Protein AF-A0A9D4G5Y7-F1 (afdb_monomer)

Nearest PDB structures (foldseek):
  6qii-assembly1_B  TM=4.828E-01  e=4.500E-01  Methanosarcina barkeri MS
  6qgr-assembly1_B  TM=4.785E-01  e=5.483E-01  Methanosarcina barkeri MS
  5fs8-assembly1_A  TM=4.066E-01  e=1.288E-01  Homo sapiens
  5kvi-assembly1_A  TM=4.137E-01  e=1.470E-01  Homo sapiens
  8d3j-assembly2_B  TM=4.091E-01  e=2.182E-01  Homo sapiens

Sequence (80 aa):
MTRNRILRQGKVLRSQNLFVREDLTPLNLEVFMSVKRKMKDEVKSVWSRNGYISYKDTRDVVHHVEWDDYQHWLDLPWPK

pLDDT: mean 72.73, std 9.73, range [46.03, 87.81]

Secondary structure (DSSP, 8-state):
--HHHHHHHHHHHHTTTEEE-S---HHHHHHHHHHHHHSTTTEEEEEEETTEEEEEETT--EEEEEGGGHHHHHH-----

Structure (mmCIF, N/CA/C/O backbone):
data_AF-A0A9D4G5Y7-F1
#
_entry.id   AF-A0A9D4G5Y7-F1
#
loop_
_atom_site.group_PDB
_atom_site.id
_atom_site.type_symbol
_atom_site.label_atom_id
_atom_site.label_alt_id
_atom_site.label_comp_id
_atom_site.label_asym_id
_atom_site.label_entity_id
_atom_site.label_seq_id
_atom_site.pdbx_PDB_ins_code
_atom_site.Cartn_x
_atom_site.Cartn_y
_atom_site.Cartn_z
_atom_site.occupancy
_atom_site.B_iso_or_equiv
_atom_site.auth_seq_id
_atom_site.auth_comp_id
_atom_site.auth_asym_id
_atom_site.auth_atom_id
_atom_site.pdbx_PDB_model_num
ATOM 1 N N . MET A 1 1 ? 14.365 6.482 -13.106 1.00 58.78 1 MET A N 1
ATOM 2 C CA . MET A 1 1 ? 14.272 6.826 -11.664 1.00 58.78 1 MET A CA 1
ATOM 3 C C . MET A 1 1 ? 15.601 6.442 -11.004 1.00 58.78 1 MET A C 1
ATOM 5 O O . MET A 1 1 ? 16.104 5.381 -11.329 1.00 58.78 1 MET A O 1
ATOM 9 N N . THR A 1 2 ? 16.231 7.281 -10.172 1.00 69.56 2 THR A N 1
ATOM 10 C CA . THR A 1 2 ? 17.562 6.984 -9.584 1.00 69.56 2 THR A CA 1
ATOM 11 C C . THR A 1 2 ? 17.467 6.171 -8.283 1.00 69.56 2 THR A C 1
ATOM 13 O O . THR A 1 2 ? 16.513 6.327 -7.520 1.00 69.56 2 THR A O 1
ATOM 16 N N . ARG A 1 3 ? 18.479 5.343 -7.976 1.00 64.12 3 ARG A N 1
ATOM 17 C CA . ARG A 1 3 ? 18.530 4.451 -6.790 1.00 64.12 3 ARG A CA 1
ATOM 18 C C . ARG A 1 3 ? 18.249 5.163 -5.456 1.00 64.12 3 ARG A C 1
ATOM 20 O O . ARG A 1 3 ? 17.473 4.673 -4.641 1.00 64.12 3 ARG A O 1
ATOM 27 N N . ASN A 1 4 ? 18.808 6.358 -5.254 1.00 70.62 4 ASN A N 1
ATOM 28 C CA . ASN A 1 4 ? 18.573 7.166 -4.047 1.00 70.62 4 ASN A CA 1
ATOM 29 C C . ASN A 1 4 ? 17.107 7.609 -3.902 1.00 70.62 4 ASN A C 1
ATOM 31 O O . ASN A 1 4 ? 16.582 7.688 -2.791 1.00 70.62 4 ASN A O 1
ATOM 35 N N . ARG A 1 5 ? 16.424 7.863 -5.024 1.00 70.06 5 ARG A N 1
ATOM 36 C CA . ARG A 1 5 ? 15.008 8.248 -5.045 1.00 70.06 5 ARG A CA 1
ATOM 37 C C . ARG A 1 5 ? 14.110 7.071 -4.657 1.00 70.06 5 ARG A C 1
ATOM 39 O O . ARG A 1 5 ? 13.188 7.271 -3.872 1.00 70.06 5 ARG A O 1
ATOM 46 N N . ILE A 1 6 ? 14.443 5.862 -5.116 1.00 66.50 6 ILE A N 1
ATOM 47 C CA . ILE A 1 6 ? 13.756 4.612 -4.746 1.00 66.50 6 ILE A CA 1
ATOM 48 C C . ILE A 1 6 ? 13.893 4.344 -3.242 1.00 66.50 6 ILE A C 1
ATOM 50 O O . ILE A 1 6 ? 12.895 4.124 -2.560 1.00 66.50 6 ILE A O 1
ATOM 54 N N . LEU A 1 7 ? 15.107 4.446 -2.688 1.00 70.06 7 LEU A N 1
ATOM 55 C CA . LEU A 1 7 ? 15.343 4.243 -1.251 1.00 70.06 7 LEU A CA 1
ATOM 56 C C . LEU A 1 7 ? 14.580 5.254 -0.385 1.00 70.06 7 LEU A C 1
ATOM 58 O O . LEU A 1 7 ? 14.006 4.888 0.644 1.00 70.06 7 LEU A O 1
ATOM 62 N N . ARG A 1 8 ? 14.550 6.525 -0.806 1.00 77.00 8 ARG A N 1
ATOM 63 C CA . ARG A 1 8 ? 13.801 7.579 -0.112 1.00 77.00 8 ARG A CA 1
ATOM 64 C C . ARG A 1 8 ? 12.294 7.320 -0.170 1.00 77.00 8 ARG A C 1
ATOM 66 O O . ARG A 1 8 ? 11.642 7.396 0.868 1.00 77.00 8 ARG A O 1
ATOM 73 N N . GLN A 1 9 ? 11.754 6.961 -1.336 1.00 72.50 9 GLN A N 1
ATOM 74 C CA . GLN A 1 9 ? 10.339 6.605 -1.472 1.00 72.50 9 GLN A CA 1
ATOM 75 C C . GLN A 1 9 ? 9.982 5.368 -0.647 1.00 72.50 9 GLN A C 1
ATOM 77 O O . GLN A 1 9 ? 9.012 5.408 0.099 1.00 72.50 9 GLN A O 1
ATOM 82 N N . GLY A 1 10 ? 10.808 4.321 -0.657 1.00 72.56 10 GLY A N 1
ATOM 83 C CA . GLY A 1 10 ? 10.593 3.131 0.167 1.00 72.56 10 GLY A CA 1
ATOM 84 C C . GLY A 1 10 ? 10.567 3.417 1.675 1.00 72.56 10 GLY A C 1
ATOM 85 O O . GLY A 1 10 ? 9.873 2.730 2.422 1.00 72.56 10 GLY A O 1
ATOM 86 N N . LYS A 1 11 ? 11.299 4.427 2.168 1.00 77.56 11 LYS A N 1
ATOM 87 C CA . LYS A 1 11 ? 11.189 4.872 3.573 1.00 77.56 11 LYS A CA 1
ATOM 88 C C . LYS A 1 11 ? 9.853 5.569 3.851 1.00 77.56 11 LYS A C 1
ATOM 90 O O . LYS A 1 11 ? 9.212 5.251 4.847 1.00 77.56 11 LYS A O 1
ATOM 95 N N . VAL A 1 12 ? 9.422 6.468 2.964 1.00 80.75 12 VAL A N 1
ATOM 96 C CA . VAL A 1 12 ? 8.131 7.170 3.086 1.00 80.75 12 VAL A CA 1
ATOM 97 C C . VAL A 1 12 ? 6.969 6.178 3.053 1.00 80.75 12 VAL A C 1
ATOM 99 O O . VAL A 1 12 ? 6.091 6.230 3.906 1.00 80.75 12 VAL A O 1
ATOM 102 N N . LEU A 1 13 ? 7.001 5.219 2.133 1.00 74.62 13 LEU A N 1
ATOM 103 C CA . LEU A 1 13 ? 5.994 4.166 2.028 1.00 74.62 13 LEU A CA 1
ATOM 104 C C . LEU A 1 13 ? 5.924 3.312 3.299 1.00 74.62 13 LEU A C 1
ATOM 106 O O . LEU A 1 13 ? 4.839 3.098 3.830 1.00 74.62 13 LEU A O 1
ATOM 110 N N . ARG A 1 14 ? 7.068 2.924 3.872 1.00 78.06 14 ARG A N 1
ATOM 111 C CA . ARG A 1 14 ? 7.090 2.162 5.130 1.00 78.06 14 ARG A CA 1
AT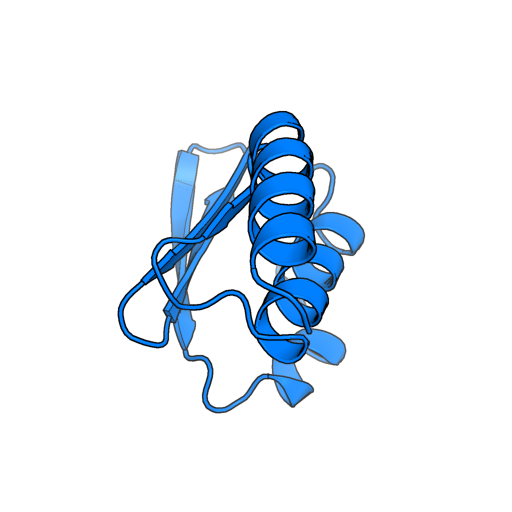OM 112 C C . ARG A 1 14 ? 6.497 2.924 6.310 1.00 78.06 14 ARG A C 1
ATOM 114 O O . ARG A 1 14 ? 5.763 2.326 7.084 1.00 78.06 14 ARG A O 1
ATOM 121 N N . SER A 1 15 ? 6.726 4.238 6.411 1.00 79.88 15 SER A N 1
ATOM 122 C CA . SER A 1 15 ? 6.049 5.073 7.427 1.00 79.88 15 SER A CA 1
ATOM 123 C C . SER A 1 15 ? 4.526 5.135 7.259 1.0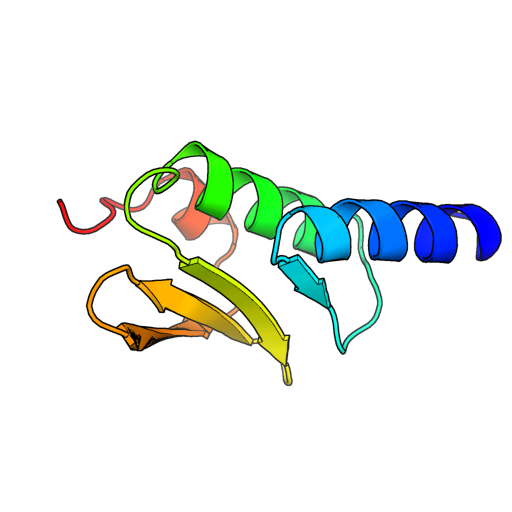0 79.88 15 SER A C 1
ATOM 125 O O . SER A 1 15 ? 3.813 5.582 8.148 1.00 79.88 15 SER A O 1
ATOM 127 N N . GLN A 1 16 ? 4.029 4.678 6.112 1.00 76.25 16 GLN A N 1
ATOM 128 C CA . GLN A 1 16 ? 2.624 4.624 5.751 1.00 76.25 16 GLN A CA 1
ATOM 129 C C . GLN A 1 16 ? 2.071 3.189 5.719 1.00 76.25 16 GLN A C 1
ATOM 131 O O . GLN A 1 16 ? 1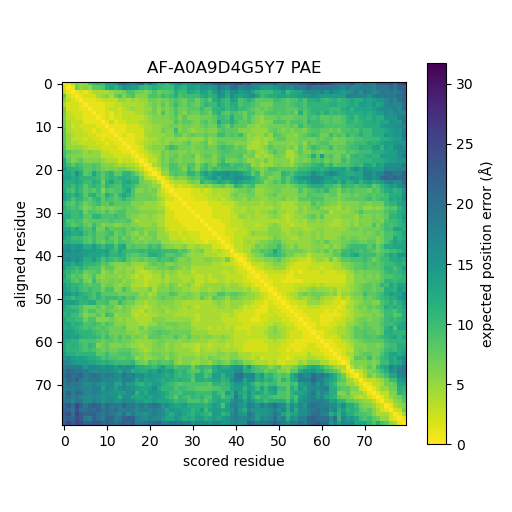.001 2.984 5.151 1.00 76.25 16 GLN A O 1
ATOM 136 N N . ASN A 1 17 ? 2.788 2.215 6.297 1.00 74.25 17 ASN A N 1
ATOM 137 C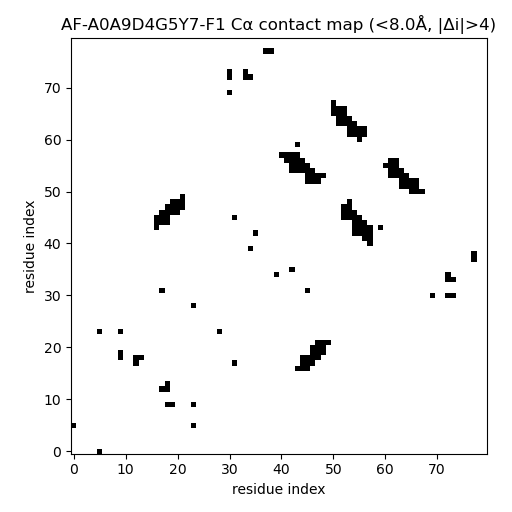 CA . ASN A 1 17 ? 2.477 0.778 6.259 1.00 74.25 17 ASN A CA 1
ATOM 138 C C . ASN A 1 17 ? 2.422 0.168 4.844 1.00 74.25 17 ASN A C 1
ATOM 140 O O . ASN A 1 17 ? 1.757 -0.845 4.617 1.00 74.25 17 ASN A O 1
ATOM 144 N N . LEU A 1 18 ? 3.144 0.765 3.893 1.00 74.12 18 LEU A N 1
ATOM 145 C CA . LEU A 1 18 ? 3.306 0.261 2.532 1.00 74.12 18 LEU A CA 1
ATOM 146 C C . LEU A 1 18 ? 4.704 -0.356 2.378 1.00 74.12 18 LEU A C 1
ATOM 148 O O . LEU A 1 18 ? 5.723 0.313 2.577 1.00 74.12 18 LEU A O 1
ATOM 152 N N . PHE A 1 19 ? 4.767 -1.635 2.016 1.00 74.75 19 PHE A N 1
ATOM 153 C CA . PHE A 1 19 ? 6.013 -2.396 1.923 1.00 74.75 19 PHE A CA 1
ATOM 154 C C . PHE A 1 19 ? 6.208 -2.951 0.514 1.00 74.75 19 PHE A C 1
ATOM 156 O O . PHE A 1 19 ? 5.417 -3.743 0.029 1.00 74.75 19 PHE A O 1
ATOM 163 N N . VAL A 1 20 ? 7.307 -2.604 -0.143 1.00 69.44 20 VAL A N 1
ATOM 164 C CA . VAL A 1 20 ? 7.598 -3.108 -1.493 1.00 69.44 20 VAL A CA 1
ATOM 165 C C . VAL A 1 20 ? 8.767 -4.081 -1.395 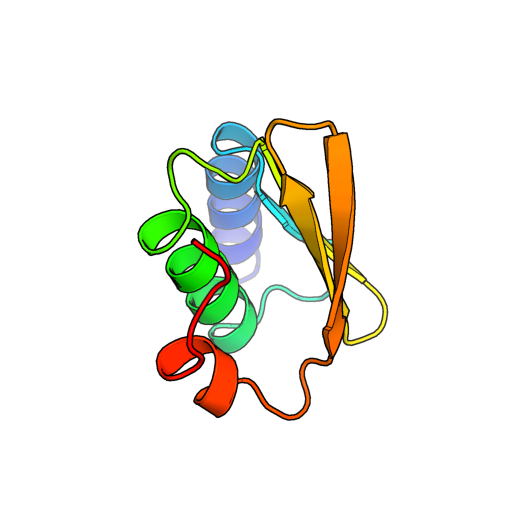1.00 69.44 20 VAL A C 1
ATOM 167 O O . VAL A 1 20 ? 9.829 -3.698 -0.898 1.00 69.44 20 VAL A O 1
ATOM 170 N N . ARG A 1 21 ? 8.562 -5.346 -1.792 1.00 65.88 21 ARG A N 1
ATOM 171 C CA . ARG A 1 21 ? 9.642 -6.352 -1.865 1.00 65.88 21 ARG A CA 1
ATOM 172 C C . ARG A 1 21 ? 10.240 -6.504 -3.264 1.00 65.88 21 ARG A C 1
ATOM 174 O O . ARG A 1 21 ? 11.356 -6.999 -3.363 1.00 65.88 21 ARG A O 1
ATOM 181 N N . GLU A 1 22 ? 9.524 -6.088 -4.302 1.00 66.12 22 GLU A N 1
ATOM 182 C CA . GLU A 1 22 ? 10.019 -6.052 -5.684 1.00 66.12 22 GLU A CA 1
ATOM 183 C C . GLU A 1 22 ? 10.623 -4.691 -6.044 1.00 66.12 22 GLU A C 1
ATOM 185 O O . GLU A 1 22 ? 10.603 -3.754 -5.238 1.00 66.12 22 GLU A O 1
ATOM 190 N N . ASP A 1 23 ? 11.152 -4.565 -7.263 1.00 65.44 23 ASP A N 1
ATOM 191 C CA . ASP A 1 23 ? 11.591 -3.274 -7.775 1.00 65.44 23 ASP A CA 1
ATOM 192 C C . ASP A 1 23 ? 10.432 -2.269 -7.753 1.00 65.44 23 ASP A C 1
ATOM 194 O O . ASP A 1 23 ? 9.309 -2.525 -8.195 1.00 65.44 23 ASP A O 1
ATOM 198 N N . LEU A 1 24 ? 10.705 -1.097 -7.183 1.00 63.66 24 LEU A N 1
ATOM 199 C CA . LEU A 1 24 ? 9.737 -0.019 -7.036 1.00 63.66 24 LEU A CA 1
ATOM 200 C C . LEU A 1 24 ? 9.566 0.676 -8.389 1.00 63.66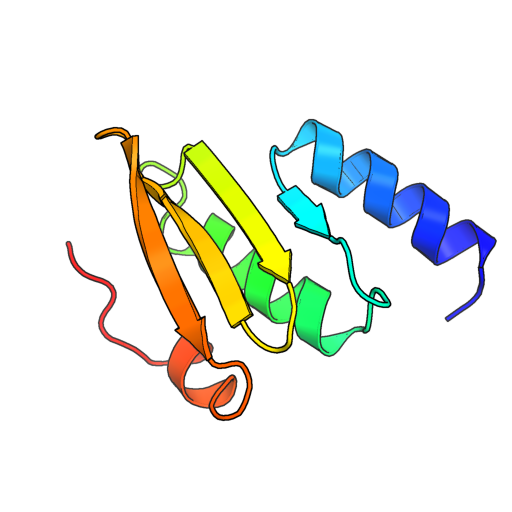 24 LEU A C 1
ATOM 202 O O . LEU A 1 24 ? 10.182 1.710 -8.662 1.00 63.66 24 LEU A O 1
ATOM 206 N N . THR A 1 25 ? 8.770 0.073 -9.269 1.00 69.69 25 THR A N 1
ATOM 207 C CA . THR A 1 25 ? 8.398 0.699 -10.535 1.00 69.69 25 THR A CA 1
ATOM 208 C C . THR A 1 25 ? 7.426 1.860 -10.267 1.00 69.69 25 THR A C 1
ATOM 210 O O . THR A 1 25 ? 6.722 1.867 -9.248 1.00 69.69 25 THR A O 1
ATOM 213 N N . PRO A 1 26 ? 7.367 2.870 -11.156 1.00 69.38 26 PRO A N 1
ATOM 214 C CA . PRO A 1 26 ? 6.347 3.917 -11.085 1.00 69.38 26 PRO A CA 1
ATOM 215 C C . PRO A 1 26 ? 4.923 3.354 -10.998 1.00 69.38 26 PRO A C 1
ATOM 217 O O . PRO A 1 26 ? 4.115 3.870 -10.230 1.00 69.38 26 PRO A O 1
ATOM 220 N N . LEU A 1 27 ? 4.662 2.268 -11.731 1.00 67.31 27 LEU A N 1
ATOM 221 C CA . LEU A 1 27 ? 3.369 1.596 -11.784 1.00 67.31 27 LEU A CA 1
ATOM 222 C C . LEU A 1 27 ? 2.970 1.039 -10.414 1.00 67.31 27 LEU A C 1
ATOM 224 O O . LEU A 1 27 ? 1.888 1.327 -9.915 1.00 67.31 27 LEU A O 1
ATOM 228 N N . ASN A 1 28 ? 3.881 0.331 -9.747 1.00 70.12 28 ASN A N 1
ATOM 229 C CA . ASN A 1 28 ? 3.610 -0.268 -8.439 1.00 70.12 28 ASN A CA 1
ATOM 230 C C . ASN A 1 28 ? 3.237 0.807 -7.429 1.00 70.12 28 ASN A C 1
ATOM 232 O O . ASN A 1 28 ? 2.250 0.680 -6.709 1.00 70.12 28 ASN A O 1
ATOM 236 N N . LEU A 1 29 ? 4.023 1.887 -7.405 1.00 73.19 29 LEU A N 1
ATOM 237 C CA . LEU A 1 29 ? 3.786 3.029 -6.534 1.00 73.19 29 LEU A CA 1
ATOM 238 C C . LEU A 1 29 ? 2.390 3.625 -6.752 1.00 73.19 29 LEU A C 1
ATOM 240 O O . LEU A 1 29 ? 1.709 3.946 -5.779 1.00 73.19 29 LEU A O 1
ATOM 244 N N . GLU A 1 30 ? 1.963 3.768 -8.003 1.00 76.06 30 GLU A N 1
ATOM 245 C CA . GLU A 1 30 ? 0.648 4.305 -8.347 1.00 76.06 30 GLU A CA 1
ATOM 246 C C . GLU A 1 30 ? -0.496 3.391 -7.890 1.00 76.06 30 GLU A C 1
ATOM 248 O O . GLU A 1 30 ? -1.468 3.874 -7.296 1.00 76.06 30 GLU A O 1
ATOM 253 N N . VAL A 1 31 ? -0.353 2.075 -8.067 1.00 72.44 31 VAL A N 1
ATOM 254 C CA . VAL A 1 31 ? -1.342 1.102 -7.586 1.00 72.44 31 VAL A CA 1
ATOM 255 C C . VAL A 1 31 ? -1.408 1.112 -6.054 1.00 72.44 31 VAL A C 1
ATOM 257 O O . VAL A 1 31 ? -2.494 1.260 -5.494 1.00 72.44 31 VAL A O 1
ATOM 260 N N . PHE A 1 32 ? -0.267 1.081 -5.352 1.00 77.19 32 PHE A N 1
ATOM 261 C CA . PHE A 1 32 ? -0.215 1.179 -3.883 1.00 77.19 32 PHE A CA 1
ATOM 262 C C . PHE A 1 32 ? -0.917 2.431 -3.351 1.00 77.19 32 PHE A C 1
ATOM 264 O O . PHE A 1 32 ? -1.691 2.369 -2.392 1.00 77.19 32 PHE A O 1
ATOM 271 N N . MET A 1 33 ? -0.642 3.581 -3.966 1.00 77.62 33 MET A N 1
ATOM 272 C CA . MET A 1 33 ? -1.253 4.848 -3.571 1.00 77.62 33 MET A CA 1
ATOM 273 C C . MET A 1 33 ? -2.756 4.856 -3.856 1.00 77.62 33 MET A C 1
ATOM 275 O O . MET A 1 33 ? -3.517 5.443 -3.088 1.00 77.62 33 MET A O 1
ATOM 279 N N . SER A 1 34 ? -3.203 4.183 -4.916 1.00 77.50 34 SER A N 1
ATOM 280 C CA . SER A 1 34 ? -4.622 4.061 -5.252 1.00 77.50 34 SER A CA 1
ATOM 281 C C . SER A 1 34 ? -5.382 3.181 -4.263 1.00 77.50 34 SER A C 1
ATOM 283 O O . SER A 1 34 ? -6.424 3.617 -3.780 1.00 77.50 34 SER A O 1
ATOM 285 N N . VAL A 1 35 ? -4.818 2.038 -3.857 1.00 75.31 35 VAL A N 1
ATOM 286 C CA . VAL A 1 35 ? -5.368 1.185 -2.785 1.00 75.31 35 VAL A CA 1
ATOM 287 C C . VAL A 1 35 ? -5.537 1.984 -1.502 1.00 75.31 35 VAL A C 1
ATOM 289 O O . VAL A 1 35 ? -6.628 2.066 -0.945 1.00 75.31 35 VAL A O 1
ATOM 292 N N . LYS A 1 36 ? -4.466 2.653 -1.063 1.00 76.19 36 LYS A N 1
ATOM 293 C CA . LYS A 1 36 ? -4.477 3.426 0.179 1.00 76.19 36 LYS A CA 1
ATOM 294 C C . LYS A 1 36 ? -5.432 4.621 0.127 1.00 76.19 36 LYS A C 1
ATOM 296 O O . LYS A 1 36 ? -5.951 5.037 1.153 1.00 76.19 36 LYS A O 1
ATOM 301 N N . ARG A 1 37 ? -5.624 5.225 -1.046 1.00 79.31 37 ARG A N 1
ATOM 302 C CA . ARG A 1 37 ? -6.538 6.359 -1.230 1.00 79.31 37 ARG A CA 1
ATOM 303 C C . ARG A 1 37 ? -7.997 5.916 -1.228 1.00 79.31 37 ARG A C 1
ATOM 305 O O . ARG A 1 37 ? -8.814 6.624 -0.655 1.00 79.31 37 ARG A O 1
ATOM 312 N N . LYS A 1 38 ? -8.313 4.787 -1.868 1.00 77.31 38 LYS A N 1
ATOM 313 C CA . LYS A 1 38 ? -9.686 4.283 -1.987 1.00 77.31 38 LYS A CA 1
ATOM 314 C C . LYS A 1 38 ? -10.167 3.559 -0.732 1.00 77.31 38 LYS A C 1
ATOM 316 O O . LYS A 1 38 ? -11.307 3.753 -0.348 1.00 77.31 38 LYS A O 1
ATOM 321 N N . MET A 1 39 ? -9.293 2.796 -0.079 1.00 74.50 39 MET A N 1
ATOM 322 C CA . MET A 1 39 ? -9.614 1.983 1.101 1.00 74.50 39 MET A CA 1
ATOM 323 C C . MET A 1 39 ? -8.837 2.457 2.339 1.00 74.50 39 MET A C 1
ATOM 325 O O . MET A 1 39 ? -8.297 1.662 3.108 1.00 74.50 39 MET A O 1
ATOM 329 N N . LYS A 1 40 ? -8.710 3.780 2.508 1.00 72.00 40 LYS A N 1
ATOM 330 C CA . LYS A 1 40 ? -7.841 4.395 3.526 1.00 72.00 40 LYS A CA 1
ATOM 331 C C . LYS A 1 40 ? -8.156 3.930 4.948 1.00 72.00 40 LYS A C 1
ATOM 333 O O . LYS A 1 40 ? -7.229 3.701 5.721 1.00 72.00 40 LYS A O 1
ATOM 338 N N . ASP A 1 41 ? -9.439 3.802 5.263 1.00 76.88 41 ASP A N 1
ATOM 339 C CA . ASP A 1 41 ? -9.919 3.445 6.602 1.00 76.88 41 ASP A CA 1
ATOM 340 C C . ASP A 1 41 ? -10.096 1.928 6.772 1.00 76.88 41 ASP A C 1
ATOM 342 O O . ASP A 1 41 ? -10.295 1.436 7.881 1.00 76.88 41 ASP A O 1
ATOM 346 N N . GLU A 1 42 ? -9.970 1.175 5.681 1.00 78.69 42 GLU A N 1
ATOM 347 C CA . GLU A 1 42 ? -10.208 -0.266 5.634 1.00 78.69 42 GLU A CA 1
ATOM 348 C C . GLU A 1 42 ? -8.913 -1.073 5.540 1.00 78.69 42 GLU A C 1
ATOM 350 O O . GLU A 1 42 ? -8.923 -2.262 5.835 1.00 78.69 42 GLU A O 1
ATOM 355 N N . VAL A 1 43 ? -7.783 -0.444 5.199 1.00 81.31 43 VAL A N 1
ATOM 356 C CA . VAL A 1 43 ? -6.500 -1.119 4.965 1.00 81.31 43 VAL A CA 1
ATOM 357 C C . VAL A 1 43 ? -5.466 -0.755 6.030 1.00 81.31 43 VAL A C 1
ATOM 359 O O . VAL A 1 43 ? -5.033 0.390 6.149 1.00 81.31 43 VAL A O 1
ATOM 362 N N . LYS A 1 44 ? -4.992 -1.765 6.771 1.00 83.81 44 LYS A N 1
ATOM 363 C CA . LYS A 1 44 ? -3.906 -1.643 7.760 1.00 83.81 44 LYS A CA 1
ATOM 364 C C . LYS A 1 44 ? -2.527 -1.591 7.110 1.00 83.81 44 LYS A C 1
ATOM 366 O O . LYS A 1 44 ? -1.665 -0.827 7.549 1.00 83.81 44 LYS A O 1
ATOM 371 N N . SER A 1 45 ? -2.295 -2.431 6.105 1.00 83.44 45 SER A N 1
ATOM 372 C CA . SER A 1 45 ? -1.008 -2.528 5.414 1.00 83.44 45 SER A CA 1
ATOM 373 C C . SER A 1 45 ? -1.164 -3.050 3.993 1.00 83.44 45 SER A C 1
ATOM 375 O O . SER A 1 45 ? -2.095 -3.793 3.693 1.00 83.44 45 SER A O 1
ATOM 377 N N . VAL A 1 46 ? -0.230 -2.682 3.116 1.00 83.31 46 VAL A N 1
ATOM 378 C CA . VAL A 1 46 ? -0.178 -3.173 1.730 1.00 83.31 46 VAL A CA 1
ATOM 379 C C . VAL A 1 46 ? 1.251 -3.575 1.407 1.00 83.31 46 VAL A C 1
ATOM 381 O O . VAL A 1 46 ? 2.196 -2.872 1.776 1.00 83.31 46 VAL A O 1
ATOM 384 N N . TRP A 1 47 ? 1.430 -4.691 0.709 1.00 84.44 47 TRP A N 1
ATOM 385 C CA . TRP A 1 47 ? 2.728 -5.112 0.206 1.00 84.44 47 TRP A CA 1
ATOM 386 C C . TRP A 1 47 ? 2.650 -5.786 -1.155 1.00 84.44 47 TRP A C 1
ATOM 388 O O . TRP A 1 47 ? 1.610 -6.307 -1.525 1.00 84.44 47 TRP A O 1
ATOM 398 N N . SER A 1 48 ? 3.751 -5.795 -1.904 1.00 78.12 48 SER A N 1
ATOM 399 C CA . SER A 1 48 ? 3.840 -6.528 -3.172 1.00 78.12 48 SER A CA 1
ATOM 400 C C . SER A 1 48 ? 4.851 -7.655 -3.083 1.00 78.12 48 SER A C 1
ATOM 402 O O . SER A 1 48 ? 5.878 -7.524 -2.406 1.00 78.12 48 SER A O 1
ATOM 404 N N . ARG A 1 49 ? 4.545 -8.773 -3.744 1.00 77.12 49 ARG A N 1
ATOM 405 C CA . ARG A 1 49 ? 5.430 -9.931 -3.872 1.00 77.12 49 ARG A CA 1
ATOM 406 C C . ARG A 1 49 ? 4.964 -10.842 -5.010 1.00 77.12 49 ARG A C 1
ATOM 408 O O . ARG A 1 49 ? 3.799 -11.217 -5.038 1.00 77.12 49 ARG A O 1
ATOM 415 N N . ASN A 1 50 ? 5.907 -11.288 -5.829 1.00 75.50 50 ASN A N 1
ATOM 416 C CA . ASN A 1 50 ? 5.737 -12.245 -6.920 1.00 75.50 50 ASN A CA 1
ATOM 417 C C . ASN A 1 50 ? 4.621 -11.857 -7.909 1.00 75.50 50 ASN A C 1
ATOM 419 O O . ASN A 1 50 ? 3.797 -12.700 -8.235 1.00 75.50 50 ASN A O 1
ATOM 423 N N . GLY A 1 51 ? 4.555 -10.591 -8.334 1.00 74.06 51 GLY A N 1
ATOM 424 C CA . GLY A 1 51 ? 3.502 -10.109 -9.244 1.00 74.06 51 GLY A CA 1
ATOM 425 C C . GLY A 1 51 ? 2.117 -9.937 -8.605 1.00 74.06 51 GLY A C 1
ATOM 426 O O . GLY A 1 51 ? 1.144 -9.668 -9.301 1.00 74.06 51 GLY A O 1
ATOM 427 N N . TYR A 1 52 ? 2.010 -10.048 -7.279 1.00 77.56 52 TYR A N 1
ATOM 428 C CA . TYR A 1 52 ? 0.785 -9.753 -6.538 1.00 77.56 52 TYR A CA 1
ATOM 429 C C . TYR A 1 52 ? 0.962 -8.509 -5.677 1.00 77.56 52 TYR A C 1
ATOM 431 O O . TYR A 1 52 ? 2.006 -8.315 -5.045 1.00 77.56 52 TYR A O 1
ATOM 439 N N . ILE A 1 53 ? -0.101 -7.718 -5.552 1.00 79.94 53 ILE A N 1
ATOM 440 C CA . ILE A 1 53 ? -0.294 -6.843 -4.398 1.00 79.94 53 ILE A CA 1
ATOM 441 C C . ILE A 1 53 ? -1.191 -7.566 -3.413 1.00 79.94 53 ILE A C 1
ATOM 443 O O . ILE A 1 53 ? -2.246 -8.100 -3.736 1.00 79.94 53 ILE A O 1
ATOM 447 N N . SER A 1 54 ? -0.738 -7.568 -2.176 1.00 83.75 54 SER A N 1
ATOM 448 C CA . SER A 1 54 ? -1.473 -8.061 -1.034 1.00 83.75 54 SER A CA 1
ATOM 449 C C . SER A 1 54 ? -1.788 -6.893 -0.116 1.00 83.75 54 SER A C 1
ATOM 451 O O . SER A 1 54 ? -0.953 -6.007 0.076 1.00 83.75 54 SER A O 1
ATOM 453 N N . TYR A 1 55 ? -2.969 -6.886 0.480 1.00 85.12 55 TYR A N 1
ATOM 454 C CA . TYR A 1 55 ? -3.297 -5.929 1.527 1.00 85.12 55 TYR A CA 1
ATOM 455 C C . TYR A 1 55 ? -3.970 -6.625 2.694 1.00 85.12 55 TYR A C 1
ATOM 457 O O . TYR A 1 55 ? -4.629 -7.650 2.535 1.00 85.12 55 TYR A O 1
ATOM 465 N N . LYS A 1 56 ? -3.765 -6.065 3.882 1.00 87.56 56 LYS A N 1
ATOM 466 C CA . LYS A 1 56 ? -4.409 -6.504 5.110 1.00 87.56 56 LYS A CA 1
ATOM 467 C C . LYS A 1 56 ? -5.471 -5.494 5.490 1.00 87.56 56 LYS A C 1
ATOM 469 O O . LYS A 1 56 ? -5.149 -4.311 5.638 1.00 87.56 56 LYS A O 1
ATOM 474 N N . ASP A 1 57 ? -6.702 -5.950 5.655 1.00 86.94 57 ASP A N 1
ATOM 475 C CA . ASP A 1 57 ? -7.790 -5.082 6.087 1.00 86.94 57 ASP A CA 1
ATOM 476 C C . ASP A 1 57 ? -7.786 -4.840 7.610 1.00 86.94 57 ASP A C 1
ATOM 478 O O . ASP A 1 57 ? -6.962 -5.380 8.360 1.00 86.94 57 ASP A O 1
ATOM 482 N N . THR A 1 58 ? -8.697 -3.998 8.098 1.00 84.81 58 THR A N 1
ATOM 483 C CA . THR A 1 58 ? -8.855 -3.714 9.535 1.00 84.81 58 THR A CA 1
ATOM 484 C C . THR A 1 58 ? -9.242 -4.939 10.358 1.00 84.81 58 THR A C 1
ATOM 486 O O . THR A 1 58 ? -8.890 -4.999 11.540 1.00 84.81 58 THR A O 1
ATOM 489 N N . ARG A 1 59 ? -9.872 -5.940 9.735 1.00 87.69 59 ARG A N 1
ATOM 490 C CA . ARG A 1 59 ? -10.250 -7.230 10.335 1.00 87.69 59 ARG A CA 1
ATOM 491 C C . ARG A 1 59 ? -9.114 -8.253 10.300 1.00 87.69 59 ARG A C 1
ATOM 493 O O . ARG A 1 59 ? -9.318 -9.403 10.671 1.00 87.69 59 ARG A O 1
ATOM 500 N N . ASP A 1 60 ? -7.920 -7.825 9.897 1.00 85.81 60 ASP A N 1
ATOM 501 C CA . ASP A 1 60 ? -6.730 -8.653 9.754 1.00 85.81 60 ASP A CA 1
ATOM 502 C C . ASP A 1 60 ? -6.833 -9.746 8.672 1.00 85.81 60 ASP A C 1
ATOM 504 O O . ASP A 1 60 ? -5.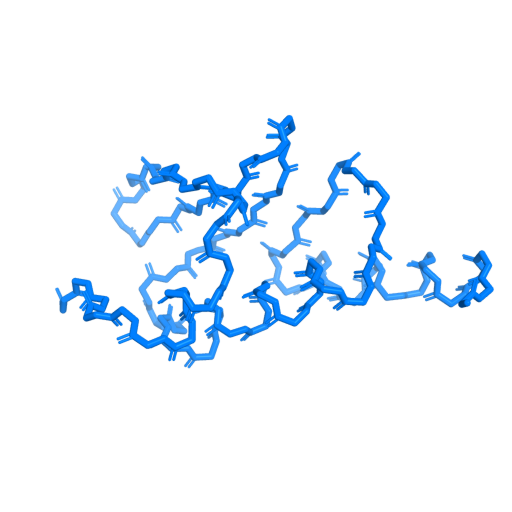979 -10.637 8.630 1.00 85.81 60 ASP A O 1
ATOM 508 N N . VAL A 1 61 ? -7.799 -9.642 7.754 1.00 87.44 61 VAL A N 1
ATOM 509 C CA . VAL A 1 61 ? -7.916 -10.527 6.589 1.00 87.44 61 VAL A CA 1
ATOM 510 C C . VAL A 1 61 ? -6.945 -10.065 5.508 1.00 87.44 61 VAL A C 1
ATOM 512 O O . VAL A 1 61 ? -6.795 -8.869 5.245 1.00 87.44 61 VAL A O 1
ATOM 515 N N . VAL A 1 62 ? -6.253 -11.028 4.900 1.00 87.81 62 VAL A N 1
ATOM 516 C CA . VAL A 1 62 ? -5.310 -10.780 3.809 1.00 87.81 62 VAL A CA 1
ATOM 517 C C . VAL A 1 62 ? -5.999 -11.039 2.482 1.00 87.81 62 VAL A C 1
ATOM 519 O O . VAL A 1 62 ? -6.528 -12.122 2.245 1.00 87.81 62 VAL A O 1
ATOM 522 N N . HIS A 1 63 ? -5.930 -10.046 1.609 1.00 83.94 63 HIS A N 1
ATOM 523 C CA . HIS A 1 63 ? -6.425 -10.108 0.244 1.00 83.94 63 HIS A CA 1
ATOM 524 C C . HIS A 1 63 ? -5.233 -10.109 -0.706 1.00 83.94 63 HIS A C 1
ATOM 526 O O . HIS A 1 63 ? -4.242 -9.421 -0.452 1.00 83.94 63 HIS A O 1
ATOM 532 N N . HIS A 1 64 ? -5.326 -10.877 -1.788 1.00 82.44 64 HIS A N 1
ATOM 533 C CA . HIS A 1 64 ? -4.303 -10.977 -2.825 1.00 82.44 64 HIS A CA 1
ATOM 534 C C . HIS A 1 64 ? -4.926 -10.642 -4.169 1.00 82.44 64 HIS A C 1
ATOM 536 O O . HIS A 1 64 ? -5.995 -11.151 -4.494 1.00 82.44 64 HIS A O 1
ATOM 542 N N . VAL A 1 65 ? -4.249 -9.807 -4.945 1.00 74.94 65 VAL A N 1
ATOM 543 C CA . VAL A 1 65 ? -4.717 -9.401 -6.264 1.00 74.94 65 VAL A CA 1
ATOM 544 C C . VAL A 1 65 ? -3.509 -9.307 -7.197 1.00 74.94 65 VAL A C 1
ATOM 546 O O . VAL A 1 65 ? -2.446 -8.803 -6.823 1.00 74.94 65 VAL A O 1
ATOM 549 N N . GLU A 1 66 ? -3.660 -9.861 -8.393 1.00 72.81 66 GLU A N 1
ATOM 550 C CA . GLU A 1 66 ? -2.611 -9.975 -9.407 1.00 72.81 66 GLU A CA 1
ATOM 551 C C . GLU A 1 66 ? -2.355 -8.630 -10.115 1.00 72.81 66 GLU A C 1
ATOM 553 O O . GLU A 1 66 ? -3.251 -7.786 -10.223 1.00 72.81 66 GLU A O 1
ATOM 558 N N . TRP A 1 67 ? -1.112 -8.398 -10.549 1.00 65.62 67 TRP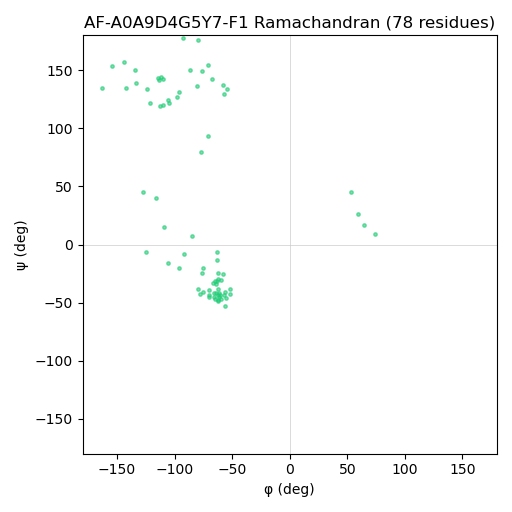 A N 1
ATOM 559 C CA . TRP A 1 67 ? -0.683 -7.150 -11.201 1.00 65.62 67 TRP A CA 1
ATOM 560 C C . TRP A 1 67 ? -1.107 -6.990 -12.649 1.00 65.62 67 TRP A C 1
ATOM 562 O O . TRP A 1 67 ? -1.188 -5.847 -13.105 1.00 65.62 67 TRP A O 1
ATOM 572 N N . ASP A 1 68 ? -1.352 -8.093 -13.353 1.00 61.09 68 ASP A N 1
ATOM 573 C CA . ASP A 1 68 ? -1.582 -8.080 -14.802 1.00 61.09 68 ASP A CA 1
ATOM 574 C C . ASP A 1 68 ? -2.834 -7.295 -15.213 1.00 61.09 68 ASP A C 1
ATOM 576 O O . ASP A 1 68 ? -3.025 -7.021 -16.393 1.00 61.09 68 ASP A O 1
ATOM 580 N N . ASP A 1 69 ? -3.627 -6.836 -14.241 1.00 57.84 69 ASP A N 1
ATOM 581 C CA . ASP A 1 69 ? -4.812 -6.031 -14.476 1.00 57.84 69 ASP A CA 1
ATOM 582 C C . ASP A 1 69 ? -4.857 -4.722 -13.666 1.00 57.84 69 ASP A C 1
ATOM 584 O O . ASP A 1 69 ? -5.857 -4.360 -13.049 1.00 57.84 69 ASP A O 1
ATOM 588 N N . TYR A 1 70 ? -3.747 -3.979 -13.617 1.00 58.41 70 TYR A N 1
ATOM 589 C CA . TYR A 1 70 ? -3.646 -2.729 -12.845 1.00 58.41 70 TYR A CA 1
ATOM 590 C C . TYR A 1 70 ? -4.682 -1.651 -13.234 1.00 58.41 70 TYR A C 1
ATOM 592 O O . TYR A 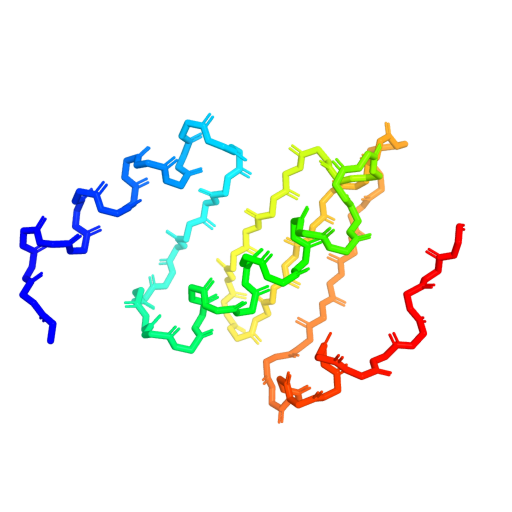1 70 ? -5.005 -0.799 -12.403 1.00 58.41 70 TYR A O 1
ATOM 600 N N . GLN A 1 71 ? -5.209 -1.658 -14.467 1.00 58.47 71 GLN A N 1
ATOM 601 C CA . GLN A 1 71 ? -6.285 -0.746 -14.884 1.00 58.47 71 GLN A CA 1
ATOM 602 C C . GLN A 1 71 ? -7.559 -1.014 -14.090 1.00 58.47 71 GLN A C 1
ATOM 604 O O . GLN A 1 71 ? -8.174 -0.082 -13.572 1.00 58.47 71 GLN A O 1
ATOM 609 N N . HIS A 1 72 ? -7.881 -2.286 -13.868 1.00 59.56 72 HIS A N 1
ATOM 610 C CA . HIS A 1 72 ? -9.000 -2.660 -13.026 1.00 59.56 72 HIS A CA 1
ATOM 611 C C . HIS A 1 72 ? -8.798 -2.171 -11.584 1.00 59.56 72 HIS A C 1
ATOM 613 O O . HIS A 1 72 ? -9.752 -1.754 -10.953 1.00 59.56 72 HIS A O 1
ATOM 619 N N . TRP A 1 73 ? -7.586 -2.031 -11.045 1.00 60.56 73 TRP A N 1
ATOM 620 C CA . TRP A 1 73 ? -7.420 -1.434 -9.704 1.00 60.56 73 TRP A CA 1
ATOM 621 C C . TRP A 1 73 ? -7.893 0.031 -9.627 1.00 60.56 73 TRP A C 1
ATOM 623 O O . TRP A 1 73 ? -8.397 0.500 -8.594 1.00 60.56 73 TRP A O 1
ATOM 633 N N . LEU A 1 74 ? -7.763 0.770 -10.730 1.00 61.19 74 LEU A N 1
ATOM 634 C CA . LEU A 1 74 ? -8.256 2.140 -10.836 1.00 61.19 74 LEU A CA 1
ATOM 635 C C . LEU A 1 74 ? -9.780 2.207 -10.993 1.00 61.19 74 LEU A C 1
ATOM 637 O O . LEU A 1 74 ? -10.351 3.210 -10.566 1.00 61.19 74 LEU A O 1
ATOM 641 N N . ASP A 1 75 ? -10.436 1.127 -11.426 1.00 58.22 75 ASP A N 1
ATOM 642 C CA . ASP A 1 75 ? -11.864 1.116 -11.788 1.00 58.22 75 ASP A CA 1
ATOM 643 C C . ASP A 1 75 ? -12.731 0.064 -11.054 1.00 58.22 75 ASP A C 1
ATOM 645 O O . ASP A 1 75 ? -13.956 0.093 -11.157 1.00 58.22 75 ASP A O 1
ATOM 649 N N . LEU A 1 76 ? -12.145 -0.837 -10.260 1.00 54.75 76 LEU A N 1
ATOM 650 C CA . LEU A 1 76 ? -12.858 -1.932 -9.595 1.00 54.75 76 LEU A CA 1
ATOM 651 C C . LEU A 1 76 ? -13.813 -1.402 -8.515 1.00 54.75 76 LEU A C 1
ATOM 653 O O . LEU A 1 76 ? -13.456 -0.473 -7.772 1.00 54.75 76 LEU A O 1
ATOM 657 N N . PRO A 1 77 ? -14.998 -2.028 -8.366 1.00 49.53 77 PRO A N 1
ATOM 658 C CA . PRO A 1 77 ? -15.841 -1.830 -7.204 1.00 49.53 77 PRO A CA 1
ATOM 659 C C . PRO A 1 77 ? -15.158 -2.515 -6.020 1.00 49.53 77 PRO A C 1
ATOM 661 O O . PRO A 1 77 ? -15.286 -3.720 -5.808 1.00 49.53 77 PRO A O 1
ATOM 664 N N . TRP A 1 78 ? -14.377 -1.737 -5.277 1.00 54.78 78 TRP A N 1
ATOM 665 C CA . TRP A 1 78 ? -13.796 -2.190 -4.022 1.00 54.78 78 TRP A CA 1
ATOM 666 C C . TRP A 1 78 ? -14.928 -2.622 -3.081 1.00 54.78 78 TRP A C 1
ATOM 668 O O . TRP A 1 78 ? -15.971 -1.954 -3.056 1.00 54.78 78 TRP A O 1
ATOM 678 N N . PRO A 1 79 ? -14.777 -3.751 -2.365 1.00 49.66 79 PRO A N 1
ATOM 679 C CA . PRO A 1 79 ? -15.762 -4.148 -1.369 1.00 49.66 79 PRO A CA 1
ATOM 680 C C . PRO A 1 79 ? -15.958 -2.993 -0.376 1.00 49.66 79 PRO A C 1
ATOM 682 O O . PRO A 1 79 ? -14.984 -2.359 0.013 1.00 49.66 79 PRO A O 1
ATOM 685 N N . LYS A 1 80 ? -17.224 -2.685 -0.070 1.00 46.03 80 LYS A N 1
ATOM 686 C CA . LYS A 1 80 ? -17.625 -1.670 0.916 1.00 46.03 80 LYS A CA 1
ATOM 687 C C . LYS A 1 80 ? -17.426 -2.150 2.350 1.00 46.03 80 LYS A C 1
ATOM 689 O O . LYS A 1 80 ? -17.547 -3.380 2.566 1.00 46.03 80 LYS A O 1
#

Foldseek 3Di:
DDPVVQVVVQVVCVVVQEHEPDPPDPLVVVLSVLCCVVCVQFFPHWYDDDQWIWTATPVRDIDIDGNPPSVCSNVPPDDD

Mean predicted aligned error: 8.23 Å

Radius of gyration: 12.21 Å; Cα contacts (8 Å, |Δi|>4): 88; chains: 1; bounding box: 36×20×25 Å

Solvent-accessible surface area (backbone atoms only — not comparable to full-atom values): 4779 Å² total; per-residue (Å²): 138,56,71,71,57,52,56,52,49,54,52,57,34,45,79,67,41,34,45,76,74,57,84,87,42,74,64,55,52,52,52,55,51,47,51,49,66,73,38,53,91,45,46,63,34,38,38,38,57,92,63,26,44,34,37,27,31,74,86,69,49,77,48,78,44,67,51,94,50,58,68,47,72,80,68,56,88,70,86,130

Organism: Dreissena polymorpha (NCBI:txid45954)